Protein AF-A0A7X5SXC5-F1 (afdb_monomer_lite)

Foldseek 3Di:
DDPPPPPPDLVVLVVVLVVLVVVLVVLLVVLVVVLVVQLVVLPPDDDVVSVVVNVVSCCCSPPVSVVVSVVSVVVSVVSVVVSVVVVVVVVVVVVVVVVVVPD

Structure (mmCIF, N/CA/C/O backbone):
data_AF-A0A7X5SXC5-F1
#
_entry.id   AF-A0A7X5SXC5-F1
#
loop_
_atom_site.group_PDB
_atom_site.id
_atom_site.type_symbol
_atom_site.label_atom_id
_atom_site.label_alt_id
_atom_site.label_comp_id
_atom_site.label_asym_id
_atom_site.label_entity_id
_atom_site.label_seq_id
_atom_site.pdbx_PDB_ins_code
_atom_site.Cartn_x
_atom_site.Cartn_y
_atom_site.Cartn_z
_atom_site.occupancy
_atom_site.B_iso_or_equiv
_atom_site.auth_seq_id
_atom_site.auth_comp_id
_atom_site.auth_asym_id
_atom_site.auth_atom_id
_atom_site.pdbx_PDB_model_num
ATOM 1 N N . MET A 1 1 ? -36.393 -7.876 -0.373 1.00 32.16 1 MET A N 1
ATOM 2 C CA . MET A 1 1 ? -35.522 -6.704 -0.159 1.00 32.16 1 MET A CA 1
ATOM 3 C C . MET A 1 1 ? -34.383 -7.190 0.714 1.00 32.16 1 MET A C 1
ATOM 5 O O . MET A 1 1 ? -34.602 -7.410 1.894 1.00 32.16 1 MET A O 1
ATOM 9 N N . SER A 1 2 ? -33.250 -7.542 0.115 1.00 37.31 2 SER A N 1
ATOM 10 C CA . SER A 1 2 ? -32.132 -8.150 0.837 1.00 37.31 2 SER A CA 1
ATOM 11 C C . SER A 1 2 ? -31.377 -7.047 1.568 1.00 37.31 2 SER A C 1
ATOM 13 O O . SER A 1 2 ? -30.690 -6.249 0.933 1.00 37.31 2 SER A O 1
ATOM 15 N N . GLU A 1 3 ? -31.544 -6.973 2.887 1.00 42.25 3 GLU A N 1
ATOM 16 C CA . GLU A 1 3 ? -30.642 -6.231 3.761 1.00 42.25 3 GLU A CA 1
ATOM 17 C C . GLU A 1 3 ? -29.254 -6.856 3.615 1.00 42.25 3 GLU A C 1
ATOM 19 O O . GLU A 1 3 ? -28.926 -7.861 4.243 1.00 42.25 3 GLU A O 1
ATOM 24 N N . ASN A 1 4 ? -28.435 -6.282 2.732 1.00 38.03 4 ASN A N 1
ATOM 25 C CA . ASN A 1 4 ? -26.994 -6.467 2.774 1.00 38.03 4 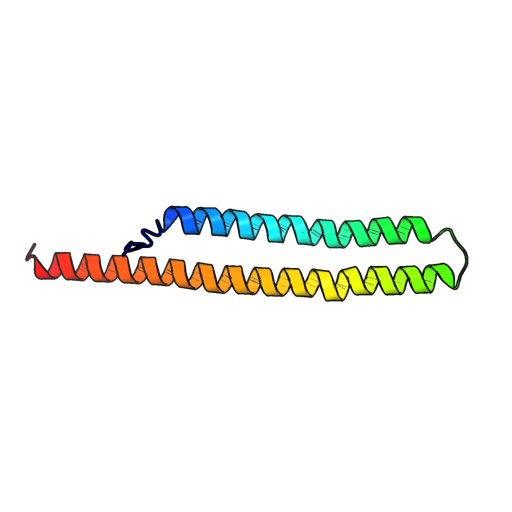ASN A CA 1
ATOM 26 C C . ASN A 1 4 ? -26.501 -5.785 4.057 1.00 38.03 4 ASN A C 1
ATOM 28 O O . ASN A 1 4 ? -25.951 -4.685 4.015 1.00 38.03 4 ASN A O 1
ATOM 32 N N . GLU A 1 5 ? -26.727 -6.423 5.209 1.00 41.88 5 GLU A N 1
ATOM 33 C CA . GLU A 1 5 ? -25.940 -6.166 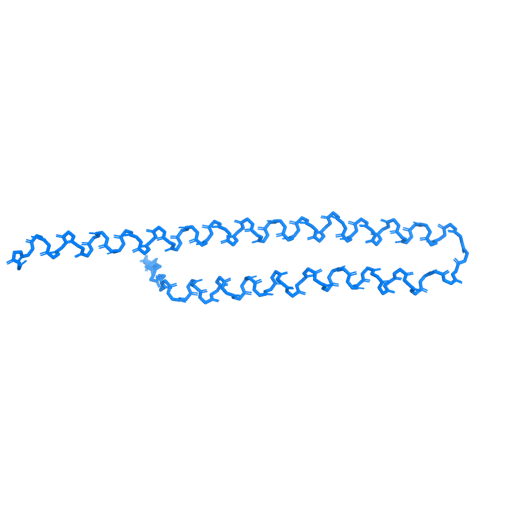6.406 1.00 41.88 5 GLU A CA 1
ATOM 34 C C . GLU A 1 5 ? -24.490 -6.450 6.020 1.00 41.88 5 GLU A C 1
ATOM 36 O O . GLU A 1 5 ? -24.021 -7.591 6.007 1.00 41.88 5 GLU A O 1
ATOM 41 N N . LEU A 1 6 ? -23.779 -5.388 5.657 1.00 44.16 6 LEU A N 1
ATOM 42 C CA . LEU A 1 6 ? -22.332 -5.344 5.588 1.00 44.16 6 LEU A CA 1
ATOM 43 C C . LEU A 1 6 ? -21.807 -5.626 7.005 1.00 44.16 6 LEU A C 1
ATOM 45 O O . LEU A 1 6 ? -21.407 -4.725 7.734 1.00 44.16 6 LEU A O 1
ATOM 49 N N . LYS A 1 7 ? -21.806 -6.904 7.410 1.00 51.56 7 LYS A N 1
ATOM 50 C CA . LYS A 1 7 ? -21.020 -7.426 8.533 1.00 51.56 7 LYS A CA 1
ATOM 51 C C . LYS A 1 7 ? -19.562 -7.406 8.111 1.00 51.56 7 LYS A C 1
ATOM 53 O O . LYS A 1 7 ? -18.936 -8.431 7.851 1.00 51.56 7 LYS A O 1
ATOM 58 N N . ILE A 1 8 ? -19.036 -6.198 7.999 1.00 56.12 8 ILE A N 1
ATOM 59 C CA . ILE A 1 8 ? -17.628 -5.951 7.787 1.00 56.12 8 ILE A CA 1
ATOM 60 C C . ILE A 1 8 ? -16.924 -6.406 9.063 1.00 56.12 8 ILE A C 1
ATOM 62 O O . ILE A 1 8 ? -16.980 -5.751 10.103 1.00 56.12 8 ILE A O 1
ATOM 66 N N . LYS A 1 9 ? -16.269 -7.564 9.005 1.00 67.00 9 LYS A N 1
ATOM 67 C CA . LYS A 1 9 ? -15.356 -7.975 10.066 1.00 67.00 9 LYS A CA 1
ATOM 68 C C . LYS A 1 9 ? -14.121 -7.095 9.951 1.00 67.00 9 LYS A C 1
ATOM 70 O O . LYS A 1 9 ? -13.397 -7.176 8.966 1.00 67.00 9 LYS A O 1
ATOM 75 N N . VAL A 1 10 ? -13.859 -6.288 10.975 1.00 68.12 10 VAL A N 1
ATOM 76 C CA . VAL A 1 10 ? -12.660 -5.433 11.071 1.00 68.12 10 VAL A CA 1
ATOM 77 C C . VAL A 1 10 ? -11.386 -6.216 10.740 1.00 68.12 10 VAL A C 1
ATOM 79 O O . VAL A 1 10 ? -10.549 -5.727 9.993 1.00 68.12 10 VAL A O 1
ATOM 82 N N . LYS A 1 11 ? -11.301 -7.474 11.189 1.00 71.50 11 LYS A N 1
ATOM 83 C CA . LYS A 1 11 ? -10.186 -8.384 10.886 1.00 71.50 11 LYS A CA 1
ATOM 84 C C . LYS A 1 11 ? -10.001 -8.669 9.393 1.00 71.50 11 LYS A C 1
ATOM 86 O O . LYS A 1 11 ? -8.871 -8.785 8.932 1.00 71.50 11 LYS A O 1
ATOM 91 N N . ASP A 1 12 ? -11.090 -8.784 8.637 1.00 72.12 12 ASP A N 1
ATOM 92 C CA . ASP A 1 12 ? -11.022 -9.019 7.192 1.00 72.12 12 ASP A CA 1
ATOM 93 C C . ASP A 1 12 ? -10.576 -7.742 6.463 1.00 72.12 12 ASP A C 1
ATOM 95 O O . ASP A 1 12 ? -9.818 -7.819 5.499 1.00 72.12 12 ASP A O 1
ATOM 99 N N . LEU A 1 13 ? -10.970 -6.559 6.954 1.00 74.00 13 LEU A N 1
ATOM 100 C CA . LEU A 1 13 ? -10.450 -5.284 6.447 1.00 74.00 13 LEU A CA 1
ATOM 101 C C . LEU A 1 13 ? -8.963 -5.094 6.749 1.00 74.00 13 LEU A C 1
ATOM 103 O O . LEU A 1 13 ? -8.230 -4.645 5.876 1.00 74.00 13 LEU A O 1
ATOM 107 N N . GLU A 1 14 ? -8.509 -5.451 7.949 1.00 75.19 14 GLU A N 1
ATOM 108 C CA . GLU A 1 14 ? -7.086 -5.416 8.306 1.00 75.19 14 GLU A CA 1
ATOM 109 C C . GLU A 1 14 ? -6.266 -6.333 7.398 1.00 75.19 14 GLU A C 1
ATOM 111 O O . GLU A 1 14 ? -5.251 -5.914 6.850 1.00 75.19 14 GLU A O 1
ATOM 116 N N . LYS A 1 15 ? -6.754 -7.553 7.156 1.00 78.62 15 LYS A N 1
ATOM 117 C CA . LYS A 1 15 ? -6.101 -8.497 6.249 1.00 78.62 15 LYS A CA 1
ATOM 118 C C . LYS A 1 15 ? -6.018 -7.956 4.819 1.00 78.62 15 LYS A C 1
ATOM 120 O O . LYS A 1 15 ? -4.979 -8.074 4.175 1.00 78.62 15 LYS A O 1
ATOM 125 N N . HIS A 1 16 ? -7.091 -7.354 4.306 1.00 78.69 16 HIS A N 1
ATOM 126 C CA . HIS A 1 16 ? -7.068 -6.742 2.976 1.00 78.69 16 HIS A CA 1
ATOM 127 C C . HIS A 1 16 ? -6.180 -5.491 2.915 1.00 78.69 16 HIS A C 1
ATOM 129 O O . HIS A 1 16 ? -5.549 -5.258 1.887 1.00 78.69 16 HIS A O 1
ATOM 135 N N . LEU A 1 17 ? -6.072 -4.725 4.005 1.00 80.44 17 LEU A N 1
ATOM 136 C CA . LEU A 1 17 ? -5.125 -3.613 4.122 1.00 80.44 17 LEU A CA 1
ATOM 137 C C . LEU A 1 17 ? -3.671 -4.092 4.068 1.00 80.44 17 LEU A C 1
ATOM 139 O O . LEU A 1 17 ? -2.860 -3.459 3.400 1.00 80.44 17 LEU A O 1
ATOM 143 N N . GLU A 1 18 ? -3.340 -5.205 4.725 1.00 82.50 18 GLU A N 1
ATOM 144 C CA . GLU A 1 18 ? -2.001 -5.803 4.642 1.00 82.50 18 GLU A CA 1
ATOM 145 C C . GLU A 1 18 ? -1.684 -6.307 3.232 1.00 82.50 18 GLU A C 1
ATOM 147 O O . GLU A 1 18 ? -0.585 -6.074 2.732 1.00 82.50 18 GLU A O 1
ATOM 152 N N . ILE A 1 19 ? -2.651 -6.940 2.561 1.00 84.94 19 ILE A N 1
ATOM 153 C CA . ILE A 1 19 ? -2.502 -7.372 1.165 1.00 84.94 19 ILE A CA 1
ATOM 154 C C . ILE A 1 19 ? -2.278 -6.166 0.246 1.00 84.94 19 ILE A C 1
ATOM 156 O O . ILE A 1 19 ? -1.380 -6.201 -0.590 1.00 84.94 19 ILE A O 1
ATOM 160 N N . LEU A 1 20 ? -3.060 -5.094 0.413 1.00 80.00 20 LEU A N 1
ATOM 161 C CA . LEU A 1 20 ? -2.913 -3.869 -0.374 1.00 80.00 20 LEU A CA 1
ATOM 162 C C . LEU A 1 20 ? -1.551 -3.214 -0.135 1.00 80.00 20 LEU A C 1
ATOM 164 O O . LEU A 1 20 ? -0.886 -2.830 -1.090 1.00 80.00 20 LEU A O 1
ATOM 168 N N . LYS A 1 21 ? -1.118 -3.122 1.125 1.00 85.94 21 LYS A N 1
ATOM 169 C CA . LYS A 1 21 ? 0.198 -2.588 1.475 1.00 85.94 21 LYS A CA 1
ATOM 170 C C . LYS A 1 21 ? 1.312 -3.391 0.802 1.00 85.94 21 LYS A C 1
ATOM 172 O O . LYS A 1 21 ? 2.178 -2.802 0.168 1.00 85.94 21 LYS A O 1
ATOM 177 N N . LYS A 1 22 ? 1.252 -4.720 0.888 1.00 84.88 22 LYS A N 1
ATOM 178 C CA . LYS A 1 22 ? 2.242 -5.594 0.258 1.00 84.88 22 LYS A CA 1
ATOM 179 C C . LYS A 1 22 ? 2.246 -5.450 -1.266 1.00 84.88 22 LYS A C 1
ATOM 181 O O . LYS A 1 22 ? 3.305 -5.379 -1.864 1.00 84.88 22 LYS A O 1
ATOM 186 N N . ALA A 1 23 ? 1.075 -5.341 -1.892 1.00 78.94 23 ALA A N 1
ATOM 187 C CA . ALA A 1 23 ? 0.981 -5.118 -3.333 1.00 78.94 23 ALA A CA 1
ATOM 188 C C . ALA A 1 23 ? 1.596 -3.773 -3.768 1.00 78.94 23 ALA A C 1
ATOM 190 O O . ALA A 1 23 ? 2.197 -3.705 -4.834 1.00 78.94 23 ALA A O 1
ATOM 191 N N . ILE A 1 24 ? 1.471 -2.719 -2.950 1.00 79.81 24 ILE A N 1
ATOM 192 C CA . ILE A 1 24 ? 2.145 -1.428 -3.180 1.00 79.81 24 ILE A CA 1
ATOM 193 C C . ILE A 1 24 ? 3.668 -1.600 -3.081 1.00 79.81 24 ILE A C 1
ATOM 195 O O . ILE A 1 24 ? 4.383 -1.159 -3.977 1.00 79.81 24 ILE A O 1
ATOM 199 N N . GLU A 1 25 ? 4.143 -2.273 -2.029 1.00 83.38 25 GLU A N 1
ATOM 200 C CA . GLU A 1 25 ? 5.569 -2.542 -1.789 1.00 83.38 25 GLU A CA 1
ATOM 201 C C . GLU A 1 25 ? 6.195 -3.453 -2.858 1.00 83.38 25 GLU A C 1
ATOM 203 O O . GLU A 1 25 ? 7.365 -3.283 -3.173 1.00 83.38 25 GLU A O 1
ATOM 208 N N . ASP A 1 26 ? 5.439 -4.389 -3.438 1.00 81.94 26 ASP A N 1
ATOM 209 C CA . ASP A 1 26 ? 5.912 -5.272 -4.512 1.00 81.94 26 ASP A CA 1
ATOM 210 C C . ASP A 1 26 ? 5.889 -4.565 -5.888 1.00 81.94 26 ASP A C 1
ATOM 212 O O . ASP A 1 26 ? 6.730 -4.829 -6.749 1.00 81.94 26 ASP A O 1
ATOM 216 N N . PHE A 1 27 ? 4.932 -3.654 -6.116 1.00 80.75 27 PHE A N 1
ATOM 217 C CA . PHE A 1 27 ? 4.776 -2.946 -7.392 1.00 80.75 27 PHE A CA 1
ATOM 218 C C . PHE A 1 27 ? 5.822 -1.843 -7.597 1.00 80.75 27 PHE A C 1
ATOM 220 O O . PHE A 1 27 ? 6.280 -1.641 -8.721 1.00 80.75 27 PHE A O 1
ATOM 227 N N . GLU A 1 28 ? 6.211 -1.135 -6.533 1.00 78.44 28 GLU A N 1
ATOM 228 C CA . GLU A 1 28 ? 7.184 -0.039 -6.614 1.00 78.44 28 GLU A CA 1
ATOM 229 C C . GLU A 1 28 ? 8.554 -0.499 -7.163 1.00 78.44 28 GLU A C 1
ATOM 231 O O . GLU A 1 28 ? 8.967 0.035 -8.199 1.00 78.44 28 GLU A O 1
ATOM 236 N N . PRO A 1 29 ? 9.217 -1.533 -6.604 1.00 79.06 29 PRO A N 1
ATOM 237 C CA . PRO A 1 29 ? 10.468 -2.067 -7.136 1.00 79.06 29 PRO A CA 1
ATOM 238 C C . PRO A 1 29 ? 10.297 -2.615 -8.547 1.00 79.06 29 PRO A C 1
ATOM 240 O O . PRO A 1 29 ? 11.076 -2.262 -9.419 1.00 79.06 29 PRO A O 1
ATOM 243 N N . TYR A 1 30 ? 9.235 -3.389 -8.811 1.00 73.81 30 TYR A N 1
ATOM 244 C CA . TYR A 1 30 ? 8.984 -3.960 -10.138 1.00 73.81 30 TYR A CA 1
ATOM 245 C C . TYR A 1 30 ? 8.873 -2.881 -11.220 1.00 73.81 30 TYR A C 1
ATOM 247 O O . TYR A 1 30 ? 9.422 -3.028 -12.308 1.00 73.81 30 TYR A O 1
ATOM 255 N N . SER A 1 31 ? 8.188 -1.774 -10.922 1.00 73.50 31 SER A N 1
ATOM 256 C CA . SER A 1 31 ? 8.066 -0.651 -11.855 1.00 73.50 31 SER A CA 1
ATOM 257 C C . SER A 1 31 ? 9.400 0.060 -12.110 1.00 73.50 31 SER A C 1
ATOM 259 O O . SER A 1 31 ? 9.639 0.524 -13.224 1.00 73.50 31 SER A O 1
ATOM 261 N N . SER A 1 32 ? 10.284 0.105 -11.111 1.00 72.94 32 SER A N 1
ATOM 262 C CA . SER A 1 32 ? 11.637 0.653 -11.229 1.00 72.94 32 SER A CA 1
ATOM 263 C C . SER A 1 32 ? 12.576 -0.294 -11.987 1.00 72.94 32 SER A C 1
ATOM 265 O O . SER A 1 32 ? 13.293 0.134 -12.892 1.00 72.94 32 SER A O 1
ATOM 267 N N . ASP A 1 33 ? 12.547 -1.584 -11.660 1.00 79.62 33 ASP A N 1
ATOM 268 C CA . ASP A 1 33 ? 13.380 -2.622 -12.266 1.00 79.62 33 ASP A CA 1
ATOM 269 C C . ASP A 1 33 ? 13.011 -2.827 -13.734 1.00 79.62 33 ASP A C 1
ATOM 271 O O . ASP A 1 33 ? 13.893 -2.802 -14.587 1.00 79.62 33 ASP A O 1
ATOM 275 N N . PHE A 1 34 ? 11.713 -2.895 -14.056 1.00 75.62 34 PHE A N 1
ATOM 276 C CA . PHE A 1 34 ? 11.222 -2.957 -15.436 1.00 75.62 34 PHE A CA 1
ATOM 277 C C . PHE A 1 34 ? 11.813 -1.836 -16.296 1.00 75.62 34 PHE A C 1
ATOM 279 O O . PHE A 1 34 ? 12.181 -2.049 -17.448 1.00 75.62 34 PHE A O 1
ATOM 286 N N . VAL A 1 35 ? 11.943 -0.639 -15.733 1.00 72.25 35 VAL A N 1
ATOM 287 C CA . VAL A 1 35 ? 12.456 0.540 -16.434 1.00 72.25 35 VAL A CA 1
ATOM 288 C C . VAL A 1 35 ? 13.964 0.473 -16.592 1.00 72.25 35 VAL A C 1
ATOM 290 O O . VAL A 1 35 ? 14.471 0.738 -17.681 1.00 72.25 35 VAL A O 1
ATOM 293 N N . CYS A 1 36 ? 14.670 0.068 -15.539 1.00 74.81 36 CYS A N 1
ATOM 294 C CA . CYS A 1 36 ? 16.117 -0.102 -15.562 1.00 74.81 36 CYS A CA 1
ATOM 295 C C . CYS A 1 36 ? 16.542 -1.188 -16.567 1.00 74.81 36 CYS A C 1
ATOM 297 O O . CYS A 1 36 ? 17.392 -0.949 -17.426 1.00 74.81 36 CYS A O 1
ATOM 299 N N . GLU A 1 37 ? 15.891 -2.353 -16.521 1.00 79.69 37 GLU A N 1
ATOM 300 C CA . GLU A 1 37 ? 16.143 -3.475 -17.427 1.00 79.69 37 GLU A CA 1
ATOM 301 C C . GLU A 1 37 ? 15.801 -3.118 -18.873 1.00 79.69 37 GLU A C 1
ATOM 303 O O . GLU A 1 37 ? 16.608 -3.343 -19.776 1.00 79.69 37 GLU A O 1
ATOM 308 N N . THR A 1 38 ? 14.634 -2.505 -19.100 1.00 76.25 38 THR A N 1
ATOM 309 C CA . THR A 1 38 ? 14.211 -2.103 -20.447 1.00 76.25 38 THR A CA 1
ATOM 310 C C . THR A 1 38 ? 15.191 -1.092 -21.036 1.00 76.25 38 THR A C 1
ATOM 312 O O . THR A 1 38 ? 15.618 -1.259 -22.175 1.00 76.25 38 THR A O 1
ATOM 315 N N . ARG A 1 39 ? 15.623 -0.088 -20.263 1.00 73.44 39 ARG A N 1
ATOM 316 C CA . ARG A 1 39 ? 16.616 0.897 -20.710 1.00 73.44 39 ARG A CA 1
ATOM 317 C C . ARG A 1 39 ? 17.949 0.245 -21.073 1.00 73.44 39 ARG A C 1
ATOM 319 O O . ARG A 1 39 ? 18.480 0.508 -22.149 1.00 73.44 39 ARG A O 1
ATOM 326 N N . SER A 1 40 ? 18.449 -0.652 -20.223 1.00 76.75 40 SER A N 1
ATOM 327 C CA . SER A 1 40 ? 19.736 -1.326 -20.428 1.00 76.75 40 SER A CA 1
ATOM 328 C C . SER A 1 40 ? 19.770 -2.176 -21.707 1.00 76.75 40 SER A C 1
ATOM 330 O O . SER A 1 40 ? 20.790 -2.223 -22.392 1.00 76.75 40 SER A O 1
ATOM 332 N N . VAL A 1 41 ? 18.642 -2.783 -22.100 1.00 79.62 41 VAL A N 1
ATOM 333 C CA . VAL A 1 41 ? 18.519 -3.525 -23.372 1.00 79.62 41 VAL A CA 1
ATOM 334 C C . VAL A 1 41 ? 18.691 -2.614 -24.596 1.00 79.62 41 VAL A C 1
ATOM 336 O O . VAL A 1 41 ? 19.149 -3.062 -25.651 1.00 79.62 41 VAL A O 1
ATOM 339 N N . PHE A 1 42 ? 18.345 -1.336 -24.466 1.00 73.75 42 PHE A N 1
ATOM 340 C CA . PHE A 1 42 ? 18.310 -0.380 -25.567 1.00 73.75 42 PHE A CA 1
ATOM 341 C C . PHE A 1 42 ? 19.561 0.507 -25.675 1.00 73.75 42 PHE A C 1
ATOM 343 O O . PHE A 1 42 ? 19.825 1.026 -26.757 1.00 73.75 42 PHE A O 1
ATOM 350 N N . GLU A 1 43 ? 20.396 0.602 -24.634 1.00 67.06 43 GLU A N 1
ATOM 351 C CA . GLU A 1 43 ? 21.658 1.374 -24.637 1.00 67.06 43 GLU A CA 1
ATOM 352 C C . GLU A 1 43 ? 22.658 0.964 -25.745 1.00 67.06 43 GLU A C 1
ATOM 354 O O . GLU A 1 43 ? 23.552 1.732 -26.091 1.00 67.06 43 GLU A O 1
ATOM 359 N N . GLY A 1 44 ? 22.510 -0.226 -26.339 1.00 69.12 44 GLY A N 1
ATOM 360 C CA . GLY A 1 44 ? 23.369 -0.724 -27.422 1.00 69.12 44 GLY A CA 1
ATOM 361 C C . GLY A 1 44 ? 23.006 -0.277 -28.849 1.00 69.12 44 GLY A C 1
ATOM 362 O O . GLY A 1 44 ? 23.710 -0.659 -29.786 1.00 69.12 44 GLY A O 1
ATOM 363 N N . PHE A 1 45 ? 21.928 0.489 -29.057 1.00 70.19 45 PHE A N 1
ATOM 364 C CA . PHE A 1 45 ? 21.452 0.896 -30.390 1.00 70.19 45 PHE A CA 1
ATOM 365 C C . PHE A 1 45 ? 21.627 2.419 -30.623 1.00 70.19 45 PHE A C 1
ATOM 367 O O . PHE A 1 45 ? 21.386 3.219 -29.731 1.00 70.19 45 PHE A O 1
ATOM 374 N N . ASN A 1 46 ? 22.008 2.856 -31.833 1.00 65.19 46 ASN A N 1
ATOM 375 C CA . ASN A 1 46 ? 22.051 4.286 -32.229 1.00 65.19 46 ASN A CA 1
ATOM 376 C C . ASN A 1 46 ? 20.644 4.778 -32.643 1.00 65.19 46 ASN A C 1
ATOM 378 O O . ASN A 1 46 ? 19.932 4.022 -33.300 1.00 65.19 46 ASN A O 1
ATOM 382 N N . SER A 1 47 ? 20.156 6.013 -32.473 1.00 63.03 47 SER A N 1
ATOM 383 C CA . SER A 1 47 ? 20.440 7.199 -31.637 1.00 63.03 47 SER A CA 1
ATOM 384 C C . SER A 1 47 ? 19.054 7.838 -31.380 1.00 63.03 47 SER A C 1
ATOM 386 O O . SER A 1 47 ? 18.596 7.909 -30.253 1.00 63.03 47 SER A O 1
ATOM 388 N N . ASP A 1 48 ? 18.261 8.072 -32.434 1.00 68.94 48 ASP A N 1
ATOM 389 C CA . ASP A 1 48 ? 16.930 8.705 -32.302 1.00 68.94 48 ASP A CA 1
ATOM 390 C C . ASP A 1 48 ? 15.78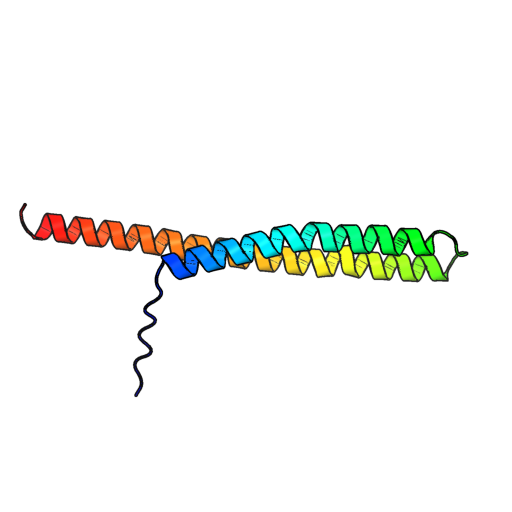6 7.746 -31.920 1.00 68.94 48 ASP A C 1
ATOM 392 O O . ASP A 1 48 ? 14.725 8.160 -31.446 1.00 68.94 48 ASP A O 1
ATOM 396 N N . PHE A 1 49 ? 15.948 6.449 -32.198 1.00 70.00 49 PHE A N 1
ATOM 397 C CA . PHE A 1 49 ? 14.960 5.437 -31.816 1.00 70.00 49 PHE A CA 1
ATOM 398 C C . PHE A 1 49 ? 15.028 5.153 -30.314 1.00 70.00 49 PHE A C 1
ATOM 400 O O . PHE A 1 49 ? 13.986 4.992 -29.679 1.00 70.00 49 PHE A O 1
ATOM 407 N N . ILE A 1 50 ? 16.239 5.154 -29.750 1.00 71.75 50 ILE A N 1
ATOM 408 C CA . ILE A 1 50 ? 16.441 4.951 -28.318 1.00 71.75 50 ILE A CA 1
ATOM 409 C C . ILE A 1 50 ? 15.939 6.140 -27.523 1.00 71.75 50 ILE A C 1
ATOM 411 O O . ILE A 1 50 ? 15.214 5.909 -26.570 1.00 71.75 50 ILE A O 1
ATOM 415 N N . ASP A 1 51 ? 16.173 7.373 -27.968 1.00 75.88 51 ASP A N 1
ATOM 416 C CA . ASP A 1 51 ? 15.644 8.556 -27.279 1.00 75.88 51 ASP A CA 1
ATOM 417 C C . ASP A 1 51 ? 14.111 8.518 -27.150 1.00 75.88 51 ASP A C 1
ATOM 419 O O . ASP A 1 51 ? 13.555 8.799 -26.091 1.00 75.88 51 ASP A O 1
ATOM 423 N N . LYS A 1 52 ? 13.403 8.079 -28.200 1.00 77.75 52 LYS A N 1
ATOM 424 C CA . LYS A 1 52 ? 11.937 7.934 -28.160 1.00 77.75 52 LYS A CA 1
ATOM 425 C C . LYS A 1 52 ? 11.471 6.796 -27.259 1.00 77.75 52 LYS A C 1
ATOM 427 O O . LYS A 1 52 ? 10.435 6.924 -26.612 1.00 77.75 52 LYS A O 1
ATOM 432 N N . ILE A 1 53 ? 12.184 5.671 -27.255 1.00 78.00 53 ILE A N 1
ATOM 433 C CA . ILE A 1 53 ? 11.871 4.539 -26.377 1.00 78.00 53 ILE A CA 1
ATOM 434 C C . ILE A 1 53 ? 12.160 4.921 -24.920 1.00 78.00 53 ILE A C 1
ATOM 436 O O . ILE A 1 53 ? 11.328 4.647 -24.062 1.00 78.00 53 ILE A O 1
ATOM 440 N N . ASP A 1 54 ? 13.277 5.597 -24.652 1.00 75.62 54 ASP A N 1
ATOM 441 C CA . ASP A 1 54 ? 13.673 6.083 -23.328 1.00 75.62 54 ASP A CA 1
ATOM 442 C C . ASP A 1 54 ? 12.629 7.061 -22.786 1.00 75.62 54 ASP A C 1
ATOM 444 O O . ASP A 1 54 ? 12.140 6.875 -21.675 1.00 75.62 54 ASP A O 1
ATOM 448 N N . ASP A 1 55 ? 12.183 8.023 -23.600 1.00 79.31 55 ASP A N 1
ATOM 449 C CA . ASP A 1 55 ? 11.127 8.964 -23.221 1.00 79.31 55 ASP A CA 1
ATOM 450 C C . ASP A 1 55 ? 9.800 8.261 -22.905 1.00 79.31 55 ASP A C 1
ATOM 452 O O . ASP A 1 55 ? 9.138 8.600 -21.922 1.00 79.31 55 ASP A O 1
ATOM 456 N N . VAL A 1 56 ? 9.405 7.261 -23.702 1.00 78.62 56 VAL A N 1
ATOM 457 C CA . VAL A 1 56 ? 8.166 6.496 -23.478 1.00 78.62 56 VAL A CA 1
ATOM 458 C C . VAL A 1 56 ? 8.260 5.641 -22.214 1.00 78.62 56 VAL A C 1
ATOM 460 O O . VAL A 1 56 ? 7.334 5.646 -21.399 1.00 78.62 56 VAL A O 1
ATOM 463 N N . VAL A 1 57 ? 9.369 4.924 -22.026 1.00 76.38 57 VAL A N 1
ATOM 464 C CA . VAL A 1 57 ? 9.616 4.077 -20.849 1.00 76.38 57 VAL A CA 1
ATOM 465 C C . VAL A 1 57 ? 9.701 4.936 -19.588 1.00 76.38 57 VAL A C 1
ATOM 467 O O . VAL A 1 57 ? 9.118 4.581 -18.563 1.00 76.38 57 VAL A O 1
ATOM 470 N N . LYS A 1 58 ? 10.330 6.109 -19.673 1.00 73.25 58 LYS A N 1
ATOM 471 C CA . LYS A 1 58 ? 10.388 7.086 -18.588 1.00 73.25 58 LYS A CA 1
ATOM 472 C C . LYS A 1 58 ? 9.011 7.656 -18.253 1.00 73.25 58 LYS A C 1
ATOM 474 O O . LYS A 1 58 ? 8.676 7.710 -17.079 1.00 73.25 58 LYS A O 1
ATOM 479 N N . HIS A 1 59 ? 8.175 8.002 -19.233 1.00 75.56 59 HIS A N 1
ATOM 480 C CA . HIS A 1 59 ? 6.799 8.458 -18.972 1.00 75.56 59 HIS A CA 1
ATOM 481 C C . HIS A 1 59 ? 5.942 7.372 -18.301 1.00 75.56 59 HIS A 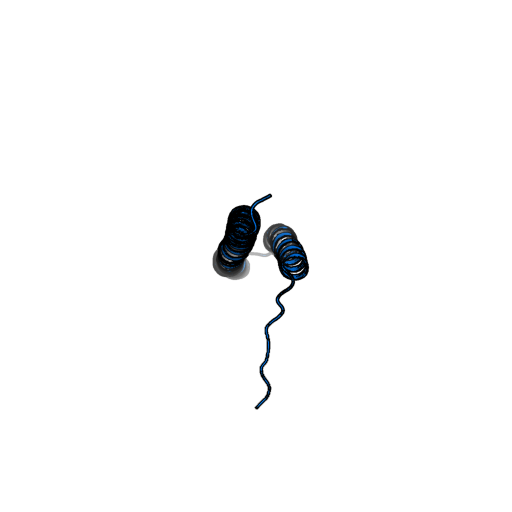C 1
ATOM 483 O O . HIS A 1 59 ? 5.188 7.641 -17.366 1.00 75.56 59 HIS A O 1
ATOM 489 N N . LEU A 1 60 ? 6.066 6.124 -18.762 1.00 70.62 60 LEU A N 1
ATOM 490 C CA . LEU A 1 60 ? 5.373 4.974 -18.173 1.00 70.62 60 LEU A CA 1
ATOM 491 C C . LEU A 1 60 ? 5.826 4.718 -16.729 1.00 70.62 60 LEU A C 1
ATOM 493 O O . LEU A 1 60 ? 4.997 4.469 -15.855 1.00 70.62 60 LEU A O 1
ATOM 497 N N . SER A 1 61 ? 7.130 4.819 -16.476 1.00 69.88 61 SER A N 1
ATOM 498 C CA . SER A 1 61 ? 7.715 4.718 -15.140 1.00 69.88 61 SER A CA 1
ATOM 499 C C . SER A 1 61 ? 7.251 5.841 -14.224 1.00 69.88 61 SER A C 1
ATOM 501 O O . SER A 1 61 ? 6.723 5.619 -13.137 1.00 69.88 61 SER A O 1
ATOM 503 N N . GLU A 1 62 ? 7.478 7.076 -14.656 1.00 70.75 62 GLU A N 1
ATOM 504 C CA . GLU A 1 62 ? 7.449 8.214 -13.765 1.00 70.75 62 GLU A CA 1
ATOM 505 C C . GLU A 1 62 ? 6.052 8.754 -13.581 1.00 70.75 62 GLU A C 1
ATOM 507 O O . GLU A 1 62 ? 5.731 9.137 -12.468 1.00 70.75 62 GLU A O 1
ATOM 512 N N . ASP A 1 63 ? 5.219 8.775 -14.613 1.00 74.81 63 ASP A N 1
ATOM 513 C CA . ASP A 1 63 ? 3.881 9.329 -14.462 1.00 74.81 63 ASP A CA 1
ATOM 514 C C . ASP A 1 63 ? 2.896 8.229 -14.113 1.00 74.81 63 ASP A C 1
ATOM 516 O O . ASP A 1 63 ? 2.219 8.321 -13.094 1.00 74.81 63 ASP A O 1
ATOM 520 N N . VAL A 1 64 ? 2.853 7.140 -14.885 1.00 76.81 64 VAL A N 1
ATOM 521 C CA . VAL A 1 64 ? 1.820 6.111 -14.697 1.00 76.81 64 VAL A CA 1
ATOM 522 C C . VAL A 1 64 ? 2.054 5.298 -13.423 1.00 76.81 64 VAL A C 1
ATOM 524 O O . VAL A 1 64 ? 1.117 5.130 -12.637 1.00 76.81 64 VAL A O 1
ATOM 527 N N . ALA A 1 65 ? 3.280 4.823 -13.166 1.00 78.00 65 ALA A N 1
ATOM 528 C CA . ALA A 1 65 ? 3.543 4.048 -11.952 1.00 78.00 65 ALA A CA 1
ATOM 529 C C . ALA A 1 65 ? 3.445 4.915 -10.686 1.00 78.00 65 ALA A C 1
ATOM 531 O O . ALA A 1 65 ? 2.823 4.481 -9.712 1.00 78.00 65 ALA A O 1
ATOM 532 N N . LYS A 1 66 ? 3.947 6.164 -10.704 1.00 80.25 66 LYS A N 1
ATOM 533 C CA . LYS A 1 66 ? 3.781 7.083 -9.560 1.00 80.25 66 LYS A CA 1
ATOM 534 C C . LYS A 1 66 ? 2.312 7.427 -9.316 1.00 80.25 66 LYS A C 1
ATOM 536 O O . LYS A 1 66 ? 1.906 7.473 -8.156 1.00 80.25 66 LYS A O 1
ATOM 541 N N . ASP A 1 67 ? 1.491 7.610 -10.353 1.00 83.62 67 ASP A N 1
ATOM 542 C CA . ASP A 1 67 ? 0.054 7.865 -10.176 1.00 83.62 67 ASP A CA 1
ATOM 543 C C . ASP A 1 67 ? -0.674 6.670 -9.552 1.00 83.62 67 ASP A C 1
ATOM 545 O O . ASP A 1 67 ? -1.523 6.843 -8.670 1.00 83.62 67 ASP A O 1
ATOM 549 N N . ILE A 1 68 ? -0.345 5.453 -9.995 1.00 81.25 68 ILE A N 1
ATOM 550 C CA . ILE A 1 68 ? -0.910 4.213 -9.452 1.00 81.25 68 ILE A CA 1
ATOM 551 C C . ILE A 1 68 ? -0.491 4.040 -7.989 1.00 81.25 68 ILE A C 1
ATOM 553 O O . ILE A 1 68 ? -1.349 3.788 -7.139 1.00 81.25 68 ILE A O 1
ATOM 557 N N . LEU A 1 69 ? 0.792 4.235 -7.670 1.00 84.31 69 LEU A N 1
ATOM 558 C CA . LEU A 1 69 ? 1.308 4.166 -6.300 1.00 84.31 69 LEU A CA 1
ATOM 559 C C . LEU A 1 69 ? 0.670 5.225 -5.402 1.00 84.31 69 LEU A C 1
ATOM 561 O O . LEU A 1 69 ? 0.236 4.917 -4.293 1.00 84.31 69 LEU A O 1
ATOM 565 N N . LYS A 1 70 ? 0.539 6.462 -5.888 1.00 86.56 70 LYS A N 1
ATOM 566 C CA . LYS A 1 70 ? -0.100 7.557 -5.155 1.00 86.56 70 LYS A CA 1
ATOM 567 C C . LYS A 1 70 ? -1.556 7.234 -4.832 1.00 86.56 70 LYS A C 1
ATOM 569 O O . LYS A 1 70 ? -1.946 7.291 -3.668 1.00 86.56 70 LYS A O 1
ATOM 574 N N . LYS A 1 71 ? -2.352 6.843 -5.833 1.00 83.12 71 LYS A N 1
ATOM 575 C CA . LYS A 1 71 ? -3.766 6.480 -5.638 1.00 83.12 71 LYS A CA 1
ATOM 576 C C . LYS A 1 71 ? -3.913 5.284 -4.697 1.00 83.12 71 LYS A C 1
ATOM 578 O O . LYS A 1 71 ? -4.782 5.297 -3.828 1.00 83.12 71 LYS A O 1
ATOM 583 N N . SER A 1 72 ? -3.043 4.285 -4.822 1.00 79.19 72 SER A N 1
ATOM 584 C CA . SER A 1 72 ? -3.056 3.098 -3.959 1.00 79.19 72 SER A CA 1
ATOM 585 C C . SER A 1 72 ? -2.712 3.445 -2.507 1.00 79.19 72 SER A C 1
ATOM 587 O O . SER A 1 72 ? -3.403 2.997 -1.592 1.00 79.19 72 SER A O 1
ATOM 589 N N . ASN A 1 73 ? -1.724 4.317 -2.286 1.00 82.12 73 ASN A N 1
ATOM 590 C CA . ASN A 1 73 ? -1.388 4.839 -0.960 1.00 82.12 73 ASN A CA 1
ATOM 591 C C . ASN A 1 73 ? -2.516 5.688 -0.360 1.00 82.12 73 ASN A C 1
ATOM 593 O O . ASN A 1 73 ? -2.832 5.545 0.820 1.00 82.12 73 ASN A O 1
ATOM 597 N N . GLU A 1 74 ? -3.169 6.539 -1.152 1.00 85.50 74 GLU A N 1
ATOM 598 C CA . GLU A 1 74 ? -4.326 7.312 -0.690 1.00 85.50 74 GLU A CA 1
ATOM 599 C C . GLU A 1 74 ? -5.488 6.407 -0.258 1.00 85.50 74 GLU A C 1
ATOM 601 O O . GLU A 1 74 ? -6.115 6.662 0.773 1.00 85.50 74 GLU A O 1
ATOM 606 N N . ILE A 1 75 ? -5.771 5.344 -1.021 1.00 81.00 75 ILE A N 1
ATOM 607 C CA . ILE A 1 75 ? -6.784 4.342 -0.666 1.00 81.00 75 ILE A CA 1
ATOM 608 C C . ILE A 1 75 ? -6.382 3.635 0.628 1.00 81.00 75 ILE A C 1
ATOM 610 O O . ILE A 1 75 ? -7.189 3.567 1.553 1.00 81.00 75 ILE A O 1
ATOM 614 N N . TYR A 1 76 ? -5.132 3.180 0.736 1.00 80.62 76 TYR A N 1
ATOM 615 C CA . TYR A 1 76 ? -4.622 2.542 1.947 1.00 80.62 76 TYR A CA 1
ATOM 616 C C . TYR A 1 76 ? -4.782 3.441 3.183 1.00 80.62 76 TYR A C 1
ATOM 618 O O . TYR A 1 76 ? -5.330 2.999 4.193 1.00 80.62 76 TYR A O 1
ATOM 626 N N . ILE A 1 77 ? -4.382 4.715 3.102 1.00 82.62 77 ILE A N 1
ATOM 627 C CA . ILE A 1 77 ? -4.495 5.676 4.211 1.00 82.62 77 ILE A CA 1
ATOM 628 C C . ILE A 1 77 ? -5.959 5.888 4.607 1.00 82.62 77 ILE A C 1
ATOM 630 O O . ILE A 1 77 ? -6.290 5.815 5.792 1.00 82.62 77 ILE A O 1
ATOM 634 N N . LYS A 1 78 ? -6.848 6.120 3.633 1.00 78.94 78 LYS A N 1
ATOM 635 C CA . LYS A 1 78 ? -8.281 6.341 3.890 1.00 78.94 78 LYS A CA 1
ATOM 636 C C . LYS A 1 78 ? -8.932 5.114 4.526 1.00 78.94 78 LYS A C 1
ATOM 638 O O . LYS A 1 78 ? -9.646 5.244 5.518 1.00 78.94 78 LYS A O 1
ATOM 643 N N . THR A 1 79 ? -8.661 3.926 3.992 1.00 78.75 79 THR A N 1
ATOM 644 C CA . THR A 1 79 ? -9.223 2.672 4.504 1.00 78.75 79 THR A CA 1
ATOM 645 C C . THR A 1 79 ? -8.672 2.334 5.887 1.00 78.75 79 THR A C 1
ATOM 647 O O . THR A 1 79 ? -9.438 1.924 6.757 1.00 78.75 79 THR A O 1
ATOM 650 N N . LYS A 1 80 ? -7.379 2.568 6.139 1.00 83.19 80 LYS A N 1
ATOM 651 C CA . LYS A 1 80 ? -6.788 2.413 7.472 1.00 83.19 80 LYS A CA 1
ATOM 652 C C . LYS A 1 80 ? -7.421 3.370 8.481 1.00 83.19 80 LYS A C 1
ATOM 654 O O . LYS A 1 80 ? -7.825 2.928 9.551 1.00 83.19 80 LYS A O 1
ATOM 659 N N . GLY A 1 81 ? -7.583 4.643 8.116 1.00 81.88 81 GLY A N 1
ATOM 660 C CA . GLY A 1 81 ? -8.261 5.629 8.959 1.00 81.88 81 GLY A CA 1
ATOM 661 C C . GLY A 1 81 ? -9.686 5.203 9.320 1.00 81.88 81 GLY A C 1
ATOM 662 O O . GLY A 1 81 ? -10.063 5.255 10.485 1.00 81.88 81 GLY A O 1
ATOM 663 N N . ALA A 1 82 ? -10.450 4.689 8.351 1.00 77.69 82 ALA A N 1
ATOM 664 C CA . ALA A 1 82 ? -11.794 4.170 8.601 1.00 77.69 82 ALA A CA 1
ATOM 665 C C . ALA A 1 82 ? -11.800 2.961 9.558 1.00 77.69 82 ALA A C 1
ATOM 667 O O . ALA A 1 82 ? -12.646 2.887 10.449 1.00 77.69 82 ALA A O 1
ATOM 668 N N . VAL A 1 83 ? -10.850 2.031 9.408 1.00 80.44 83 VAL A N 1
ATOM 669 C CA . VAL A 1 83 ? -10.688 0.879 10.313 1.00 80.44 83 VAL A CA 1
ATOM 670 C C . VAL A 1 83 ? -10.338 1.325 11.731 1.00 80.44 83 VAL A C 1
ATOM 672 O O . VAL A 1 83 ? -10.916 0.817 12.695 1.00 80.44 83 VAL A O 1
ATOM 675 N N . ASP A 1 84 ? -9.420 2.278 11.871 1.00 81.44 84 ASP A N 1
ATOM 676 C CA . A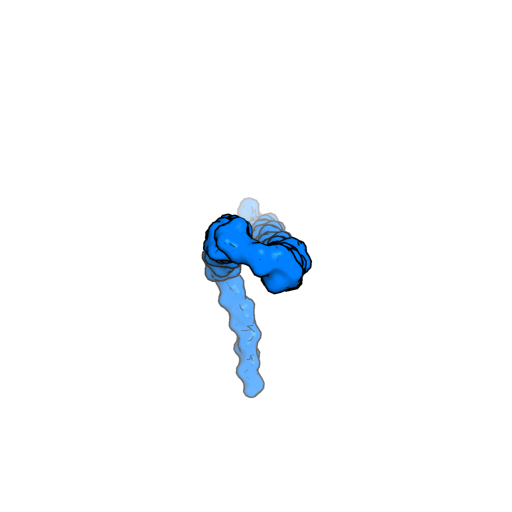SP A 1 84 ? -8.996 2.790 13.172 1.00 81.44 84 ASP A CA 1
ATOM 677 C C . ASP A 1 84 ? -10.142 3.538 13.871 1.00 81.44 84 ASP A C 1
ATOM 679 O O . ASP A 1 84 ? -10.428 3.255 15.037 1.00 81.44 84 ASP A O 1
ATOM 683 N N . SER A 1 85 ? -10.886 4.383 13.146 1.00 81.38 85 SER A N 1
ATOM 684 C CA . SER A 1 85 ? -12.095 5.034 13.667 1.00 81.38 85 SER A CA 1
ATOM 685 C C . SER A 1 85 ? -13.171 4.029 14.077 1.00 81.38 85 SER A C 1
ATOM 687 O O . SER A 1 85 ? -13.803 4.200 15.118 1.00 81.38 85 SER A O 1
ATOM 689 N N . PHE A 1 86 ? -13.367 2.954 13.307 1.00 79.12 86 PHE A N 1
ATOM 690 C CA . PHE A 1 86 ? -14.333 1.913 13.659 1.00 79.12 86 PHE A CA 1
ATOM 691 C C . PHE A 1 86 ? -13.953 1.210 14.971 1.00 79.12 86 PHE A C 1
ATOM 693 O O . PHE A 1 86 ? -14.798 1.018 15.842 1.00 79.12 86 PHE A O 1
ATOM 700 N N . LYS A 1 87 ? -12.670 0.874 15.158 1.00 78.38 87 LYS A N 1
ATOM 701 C CA . LYS A 1 87 ? -12.172 0.288 16.416 1.00 78.38 87 LYS A CA 1
ATOM 702 C C . LYS A 1 87 ? -12.307 1.238 17.600 1.00 78.38 87 LYS A C 1
ATOM 704 O O . LYS A 1 87 ? -12.551 0.789 18.719 1.00 78.38 87 LYS A O 1
ATOM 709 N N . GLU A 1 88 ? -12.073 2.528 17.387 1.00 83.81 88 GLU A N 1
ATOM 710 C CA . GLU A 1 88 ? -12.202 3.537 18.434 1.00 83.81 88 GLU A CA 1
ATOM 711 C C . GLU A 1 88 ? -13.660 3.678 18.881 1.00 83.81 88 GLU A C 1
ATOM 713 O O . GLU A 1 88 ? -13.947 3.576 20.074 1.00 83.81 88 GLU A O 1
ATOM 718 N N . GLN A 1 89 ? -14.588 3.797 17.931 1.00 79.06 89 GLN A N 1
ATOM 719 C CA . GLN A 1 89 ? -16.019 3.863 18.226 1.00 79.06 89 GLN A CA 1
ATOM 720 C C . GLN A 1 89 ? -16.527 2.587 18.910 1.00 79.06 89 GLN A C 1
ATOM 722 O O . GLN A 1 89 ? -17.257 2.681 19.894 1.00 79.06 89 GLN A O 1
ATOM 727 N N . ASP A 1 90 ? -16.097 1.402 18.464 1.00 75.31 90 ASP A N 1
ATOM 728 C CA . ASP A 1 90 ? -16.45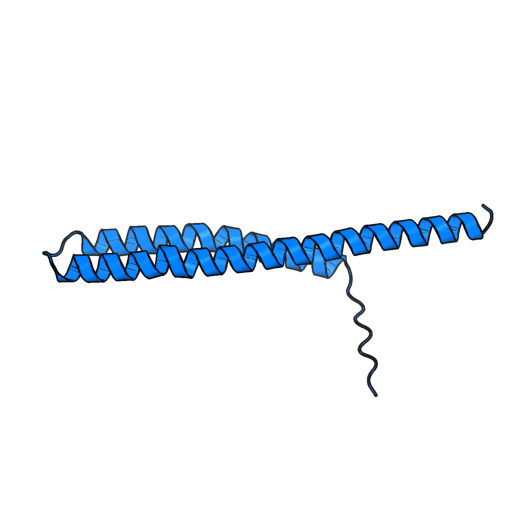2 0.124 19.099 1.00 75.31 90 ASP A CA 1
ATOM 729 C C . ASP A 1 90 ? -15.991 0.054 20.569 1.00 75.31 90 ASP A C 1
ATOM 731 O O . ASP A 1 90 ? -16.742 -0.367 21.460 1.00 75.31 90 ASP A O 1
ATOM 735 N N . LYS A 1 91 ? -14.782 0.554 20.861 1.00 79.19 91 LYS A N 1
ATOM 736 C CA . LYS A 1 91 ? -14.265 0.666 22.235 1.00 79.19 91 LYS A CA 1
ATOM 737 C C . LYS A 1 91 ? -15.077 1.642 23.080 1.00 79.19 91 LYS A C 1
ATOM 739 O O . LYS A 1 91 ? -15.376 1.322 24.232 1.00 79.19 91 LYS A O 1
ATOM 744 N N . GLU A 1 92 ? -15.418 2.811 22.547 1.00 81.12 92 GLU A N 1
ATOM 745 C CA . GLU A 1 92 ? -16.185 3.825 23.278 1.00 81.12 92 GLU A CA 1
ATOM 746 C C . GLU A 1 92 ? -17.614 3.356 23.572 1.00 81.12 92 GLU A C 1
ATOM 748 O O . GLU A 1 92 ? -18.063 3.439 24.717 1.00 81.12 92 GLU A O 1
ATOM 753 N N . ILE A 1 93 ? -18.290 2.743 22.598 1.00 77.69 93 ILE A N 1
ATOM 754 C CA . ILE A 1 93 ? -19.606 2.120 22.799 1.00 77.69 93 ILE A CA 1
ATOM 755 C C . ILE A 1 93 ? -19.513 1.026 23.872 1.00 77.69 93 ILE A C 1
ATOM 757 O O . ILE A 1 93 ? -20.320 0.987 24.803 1.00 77.69 93 ILE A O 1
ATOM 761 N N . SER A 1 94 ? -18.486 0.175 23.813 1.00 74.00 94 SER A N 1
ATOM 762 C CA . SER A 1 94 ? -18.263 -0.875 24.813 1.00 74.00 94 SER A CA 1
ATOM 763 C C . SER A 1 94 ? -18.045 -0.323 26.228 1.00 74.00 94 SER A C 1
ATOM 765 O O . SER A 1 94 ? -18.530 -0.911 27.199 1.00 74.00 94 SER A O 1
ATOM 767 N N . LYS A 1 95 ? -17.331 0.802 26.376 1.00 79.19 95 LYS A N 1
ATOM 768 C CA . LYS A 1 95 ? -17.154 1.484 27.670 1.00 79.19 95 LYS A CA 1
ATOM 769 C C . LYS A 1 95 ? -18.470 2.051 28.189 1.00 79.19 95 LYS A C 1
ATOM 771 O O . LYS A 1 95 ? -18.796 1.817 29.351 1.00 79.19 95 LYS A O 1
ATOM 776 N N . GLN A 1 96 ? -19.238 2.732 27.339 1.00 78.50 96 GLN A N 1
ATOM 777 C CA . GLN A 1 96 ? -20.534 3.303 27.713 1.00 78.50 96 GLN A CA 1
ATOM 778 C C . GLN A 1 96 ? -21.525 2.219 28.150 1.00 78.50 96 GLN A C 1
ATOM 780 O O . GLN A 1 96 ? -22.206 2.380 29.159 1.00 78.50 96 GLN A O 1
ATOM 785 N N . ILE A 1 97 ? -21.555 1.071 27.466 1.00 73.81 97 ILE A N 1
ATOM 786 C CA . ILE A 1 97 ? -22.401 -0.068 27.856 1.00 73.81 97 ILE A CA 1
ATOM 787 C C . ILE A 1 97 ? -21.988 -0.625 29.226 1.00 73.81 97 ILE A C 1
ATOM 789 O O . ILE A 1 97 ? -22.855 -0.952 30.036 1.00 73.81 97 ILE A O 1
ATOM 793 N N . LYS A 1 98 ? -20.682 -0.731 29.511 1.00 70.69 98 LYS A N 1
ATOM 794 C CA . LYS A 1 98 ? -20.191 -1.180 30.826 1.00 70.69 98 LYS A CA 1
ATOM 795 C C . LYS A 1 98 ? -20.553 -0.193 31.936 1.00 70.69 98 LYS A C 1
ATOM 797 O O . LYS A 1 98 ? -21.042 -0.620 32.974 1.00 70.69 98 LYS A O 1
ATOM 802 N N . GLN A 1 99 ? -20.393 1.107 31.691 1.00 67.75 99 GLN A N 1
ATOM 803 C CA . GLN A 1 99 ? -20.759 2.166 32.638 1.00 67.75 99 GLN A CA 1
ATOM 804 C C . GLN A 1 99 ? -22.276 2.231 32.880 1.00 67.75 99 GLN A C 1
ATOM 806 O O . GLN A 1 99 ? -22.715 2.385 34.014 1.00 67.75 99 GLN A O 1
ATOM 811 N N . SER A 1 100 ? -23.089 2.042 31.837 1.00 64.88 100 SER A N 1
ATOM 812 C CA . SER A 1 100 ? -24.553 2.035 31.936 1.00 64.88 100 SER A CA 1
ATOM 813 C C . SER A 1 100 ? -25.120 0.798 32.643 1.00 64.88 100 SER A C 1
ATOM 815 O O . SER A 1 100 ? -26.274 0.832 33.067 1.00 64.88 100 SER A O 1
ATOM 817 N N . LYS A 1 101 ? -24.359 -0.300 32.748 1.00 61.94 101 LYS A N 1
ATOM 818 C CA . LYS A 1 101 ? -24.791 -1.541 33.414 1.00 61.94 101 LYS A CA 1
ATOM 819 C C . LYS A 1 101 ? -24.426 -1.625 34.899 1.00 61.94 101 LYS A C 1
ATOM 821 O O . LYS A 1 101 ? -24.754 -2.636 35.509 1.00 61.94 101 LYS A O 1
ATOM 826 N N . GLY A 1 102 ? -23.823 -0.586 35.484 1.00 51.34 102 GLY A N 1
ATOM 827 C CA . GLY A 1 102 ? -23.617 -0.502 36.934 1.00 51.34 102 GLY A CA 1
ATOM 828 C C . GLY A 1 102 ? -22.832 -1.681 37.518 1.00 51.34 102 GLY A C 1
ATOM 829 O O . GLY A 1 102 ? -23.296 -2.305 38.470 1.00 51.34 102 GLY A O 1
ATOM 830 N N . VAL A 1 103 ? -21.673 -1.991 36.929 1.00 46.97 103 VAL A N 1
ATOM 831 C CA . VAL A 1 103 ? -20.617 -2.793 37.573 1.00 46.97 103 VAL A CA 1
ATOM 832 C C . VAL A 1 103 ? -19.479 -1.864 37.953 1.00 46.97 103 VAL A C 1
ATOM 834 O O . VAL A 1 103 ? -19.102 -1.045 37.083 1.00 46.97 103 VAL A O 1
#

Organism: Clostridium sporogenes (NCBI:txid1509)

Sequence (103 aa):
MSENELKIKVKDLEKHLEILKKAIEDFEPYSSDFVCETRSVFEGFNSDFIDKIDDVVKHLSEDVAKDILKKSNEIYIKTKGAVDSFKEQDKEISKQIKQSKGV

Radius of gyration: 23.32 Å; chains: 1; bounding box: 59×18×70 Å

pLDDT: mean 73.64, std 11.16, range [32.16, 86.56]

Secondary structure (DSSP, 8-state):
---------HHHHHHHHHHHHHHHHHHHHHHHHHHHHHHHHHTTS-SHHHHHHHHHHHHIIIIIIHHHHHHHHHHHHHHHHHHHHHHHHHHHHHHHHHHHTT-